Protein AF-A0A1C6K9A4-F1 (afdb_monomer_lite)

Structure (mmCIF, N/CA/C/O backbone):
data_AF-A0A1C6K9A4-F1
#
_entry.id   AF-A0A1C6K9A4-F1
#
loop_
_atom_site.group_PDB
_atom_site.id
_atom_site.type_symbol
_atom_site.label_atom_id
_atom_site.label_alt_id
_atom_site.label_comp_id
_atom_site.label_asym_id
_atom_site.label_entity_id
_atom_site.label_seq_id
_atom_site.pdbx_PDB_ins_code
_atom_site.Cartn_x
_atom_site.Cartn_y
_atom_site.Cartn_z
_atom_site.occupancy
_atom_site.B_iso_or_equiv
_atom_site.auth_seq_id
_atom_site.auth_comp_id
_atom_site.auth_asym_id
_atom_site.auth_atom_id
_atom_site.pdbx_PDB_model_num
ATOM 1 N N . MET A 1 1 ? 3.345 13.809 7.210 1.00 63.28 1 MET A N 1
ATOM 2 C CA . MET A 1 1 ? 2.294 12.817 6.875 1.00 63.28 1 MET A CA 1
ATOM 3 C C . MET A 1 1 ? 1.669 13.204 5.544 1.00 63.28 1 MET A C 1
ATOM 5 O O . MET A 1 1 ? 1.141 14.306 5.454 1.00 63.28 1 MET A O 1
ATOM 9 N N . ASN A 1 2 ? 1.765 12.355 4.515 1.00 78.88 2 ASN A N 1
ATOM 10 C CA . ASN A 1 2 ? 1.254 12.678 3.179 1.00 78.88 2 ASN A CA 1
ATOM 11 C C . ASN A 1 2 ? -0.250 12.353 3.078 1.00 78.88 2 ASN A C 1
ATOM 13 O O . ASN A 1 2 ? -0.635 11.261 2.667 1.00 78.88 2 ASN A O 1
ATOM 17 N N . LYS A 1 3 ? -1.102 13.289 3.523 1.00 82.25 3 LYS A N 1
ATOM 18 C CA . LYS A 1 3 ? -2.567 13.106 3.554 1.00 82.25 3 LYS A CA 1
ATOM 19 C C . LYS A 1 3 ? -3.173 12.887 2.165 1.00 82.25 3 LYS A C 1
ATOM 21 O O . LYS A 1 3 ? -4.132 12.136 2.049 1.00 82.25 3 LYS A O 1
ATOM 26 N N . GLN A 1 4 ? -2.612 13.511 1.128 1.00 87.44 4 GLN A N 1
ATOM 27 C CA . GLN A 1 4 ? -3.100 13.354 -0.245 1.00 87.44 4 GLN A CA 1
ATOM 28 C C . GLN A 1 4 ? -2.912 11.921 -0.746 1.00 87.44 4 GLN A C 1
ATOM 30 O O . GLN A 1 4 ? -3.855 11.332 -1.263 1.00 87.44 4 GLN A O 1
ATOM 35 N N . LEU A 1 5 ? -1.735 11.333 -0.507 1.00 89.88 5 LEU A N 1
ATOM 36 C CA . LEU A 1 5 ? -1.464 9.942 -0.870 1.00 89.88 5 LEU A CA 1
ATOM 37 C C . LEU A 1 5 ? -2.411 8.972 -0.155 1.00 89.88 5 LEU A C 1
ATOM 39 O O . LEU A 1 5 ? -2.963 8.074 -0.781 1.00 89.88 5 LEU A O 1
ATOM 43 N N . LEU A 1 6 ? -2.636 9.183 1.146 1.00 89.25 6 LEU A N 1
ATOM 44 C CA . LEU A 1 6 ? -3.552 8.350 1.922 1.00 89.25 6 LEU A CA 1
ATOM 45 C C . LEU A 1 6 ? -4.987 8.412 1.376 1.00 89.25 6 LEU A C 1
ATOM 47 O O . LEU A 1 6 ? -5.627 7.377 1.229 1.00 89.25 6 LEU A O 1
ATOM 51 N N . MET A 1 7 ? -5.472 9.605 1.027 1.00 90.50 7 MET A N 1
ATOM 52 C CA . MET A 1 7 ? -6.798 9.769 0.421 1.00 90.50 7 MET A CA 1
ATOM 53 C C . MET A 1 7 ? -6.887 9.116 -0.961 1.00 90.50 7 MET A C 1
ATOM 55 O O . MET A 1 7 ? -7.893 8.480 -1.262 1.00 90.50 7 MET A O 1
ATOM 59 N N . SER A 1 8 ? -5.839 9.210 -1.787 1.00 91.50 8 SER A N 1
ATOM 60 C CA . SER A 1 8 ? -5.776 8.482 -3.063 1.00 91.50 8 SER A CA 1
ATOM 61 C C . SER A 1 8 ? -5.869 6.970 -2.864 1.00 91.50 8 SER A C 1
ATOM 63 O O . SER A 1 8 ? -6.625 6.318 -3.580 1.00 91.50 8 SER A O 1
ATOM 65 N N . LEU A 1 9 ? -5.151 6.420 -1.880 1.00 91.38 9 LEU A N 1
ATOM 66 C CA . LEU A 1 9 ? -5.203 4.994 -1.547 1.00 91.38 9 LEU A CA 1
ATOM 67 C C . LEU A 1 9 ? -6.613 4.574 -1.107 1.00 91.38 9 LEU A C 1
ATOM 69 O O . LEU A 1 9 ? -7.139 3.602 -1.636 1.00 91.38 9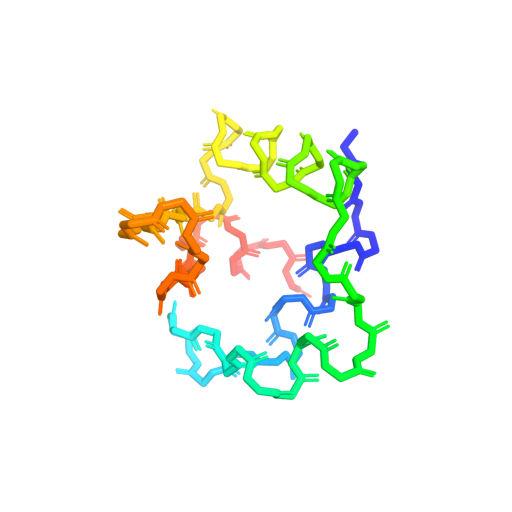 LEU A O 1
ATOM 73 N N . ILE A 1 10 ? -7.262 5.351 -0.230 1.00 90.44 10 ILE A N 1
ATOM 74 C CA . ILE A 1 10 ? -8.648 5.107 0.218 1.00 90.44 10 ILE A CA 1
ATOM 75 C C . ILE A 1 10 ? -9.647 5.203 -0.950 1.00 90.44 10 ILE A C 1
ATOM 77 O O . ILE A 1 10 ? -10.577 4.412 -1.045 1.00 90.44 10 ILE A O 1
ATOM 81 N N . ASN A 1 11 ? -9.469 6.150 -1.873 1.00 90.81 11 ASN A N 1
ATOM 82 C CA . ASN A 1 11 ? -10.346 6.301 -3.045 1.00 90.81 11 ASN A CA 1
ATOM 83 C C . ASN A 1 11 ? -10.129 5.213 -4.111 1.00 90.81 11 ASN A C 1
ATOM 85 O O . ASN A 1 11 ? -10.964 5.024 -5.005 1.00 90.81 11 ASN A O 1
ATOM 89 N N . CYS A 1 12 ? -8.989 4.529 -4.051 1.00 91.62 12 CYS A N 1
ATOM 90 C CA . CYS A 1 12 ? -8.678 3.384 -4.893 1.00 91.62 12 CYS A CA 1
ATOM 91 C C . CYS A 1 12 ? -8.944 2.051 -4.186 1.00 91.62 12 CYS A C 1
ATOM 93 O O . CYS A 1 12 ? -8.740 1.021 -4.822 1.00 91.62 12 CYS A O 1
ATOM 95 N N . SER A 1 13 ? -9.395 2.043 -2.927 1.00 89.12 13 SER A N 1
ATOM 96 C CA . SER A 1 13 ? -9.696 0.814 -2.195 1.00 89.12 13 SER A CA 1
ATOM 97 C C . SER A 1 13 ? -11.162 0.410 -2.286 1.00 89.12 13 SER A C 1
ATOM 99 O O . SER A 1 13 ? -12.054 1.251 -2.418 1.00 89.12 13 SER A O 1
ATOM 101 N N . ASP A 1 14 ? -11.401 -0.896 -2.199 1.00 84.25 14 ASP A N 1
ATOM 102 C CA . ASP A 1 14 ? -12.725 -1.479 -1.980 1.00 84.25 14 ASP A CA 1
ATOM 103 C C . ASP A 1 14 ? -12.781 -2.023 -0.547 1.00 84.25 14 ASP A C 1
ATOM 105 O O . ASP A 1 14 ? -12.504 -3.188 -0.265 1.00 84.25 14 ASP A O 1
ATOM 109 N N . GLY A 1 15 ? -12.992 -1.106 0.401 1.00 80.44 15 GLY A N 1
ATOM 110 C CA . GLY A 1 15 ? -12.839 -1.384 1.827 1.00 80.44 15 GLY A CA 1
ATOM 111 C C . GLY A 1 15 ? -11.368 -1.403 2.241 1.00 80.44 15 GLY A C 1
ATOM 112 O O . GLY A 1 15 ? -10.731 -0.346 2.303 1.00 80.44 15 GLY A O 1
ATOM 113 N N . GLU A 1 16 ? -10.847 -2.593 2.540 1.00 85.38 16 GLU A N 1
ATOM 114 C CA . GLU A 1 16 ? -9.506 -2.787 3.107 1.00 85.38 16 GLU A CA 1
ATOM 115 C C . GLU A 1 16 ? -8.421 -3.022 2.054 1.00 85.38 16 GLU A C 1
ATOM 117 O O . GLU A 1 16 ? -7.262 -2.791 2.358 1.00 85.38 16 GLU A O 1
ATOM 122 N N . SER A 1 17 ? -8.744 -3.412 0.818 1.00 89.38 17 SER A N 1
ATOM 123 C CA . SER A 1 17 ? -7.730 -3.676 -0.217 1.00 89.38 17 SER A CA 1
ATOM 124 C C . SER A 1 17 ? -7.720 -2.589 -1.290 1.00 89.38 17 SER A C 1
ATOM 126 O O . SER A 1 17 ? -8.776 -2.169 -1.772 1.00 89.38 17 SER A O 1
ATOM 128 N N . VAL A 1 18 ? -6.534 -2.099 -1.656 1.00 93.12 18 VAL A N 1
ATOM 129 C CA . VAL A 1 18 ? -6.338 -1.081 -2.697 1.00 93.12 18 VAL A CA 1
ATOM 130 C C . VAL A 1 18 ? -6.273 -1.741 -4.069 1.00 93.12 18 VAL A C 1
ATOM 132 O O . VAL A 1 18 ? -5.464 -2.632 -4.312 1.00 93.12 18 VAL A O 1
ATOM 135 N N . ASN A 1 19 ? -7.054 -1.232 -5.021 1.00 93.50 19 ASN A N 1
ATOM 136 C CA . ASN A 1 19 ? -6.919 -1.596 -6.424 1.00 93.50 19 ASN A CA 1
ATOM 137 C C . ASN A 1 19 ? -5.618 -1.008 -6.994 1.00 93.50 19 ASN A C 1
ATOM 139 O O . ASN A 1 19 ? -5.565 0.163 -7.387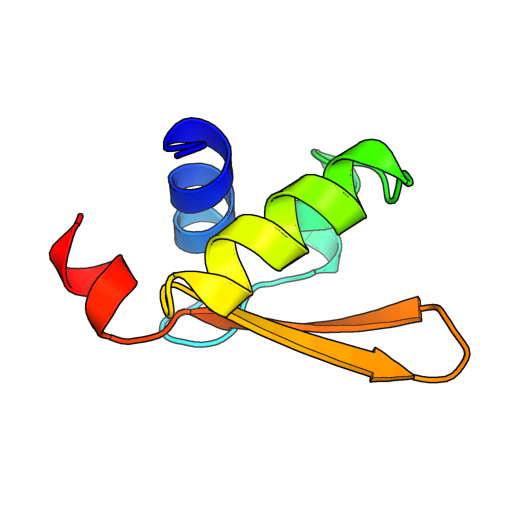 1.00 93.50 19 ASN A O 1
ATOM 143 N N . LEU A 1 20 ? -4.568 -1.829 -7.039 1.00 91.00 20 LEU A N 1
ATOM 144 C CA . LEU A 1 20 ? -3.242 -1.411 -7.486 1.00 91.00 20 LEU A CA 1
ATOM 145 C C . LEU A 1 20 ? -3.224 -0.927 -8.930 1.00 91.00 20 LEU A C 1
ATOM 147 O O . LEU A 1 20 ? -2.586 0.080 -9.206 1.00 91.00 20 LEU A O 1
ATOM 151 N N . SER A 1 21 ? -3.954 -1.565 -9.846 1.00 90.12 21 SER A N 1
ATOM 152 C CA . SER A 1 21 ? -3.980 -1.131 -11.249 1.00 90.12 21 SER A CA 1
ATOM 153 C C . SER A 1 21 ? -4.519 0.295 -11.393 1.00 90.12 21 SER A C 1
ATOM 155 O O . SER A 1 21 ? -3.957 1.103 -12.132 1.00 90.12 21 SER A O 1
ATOM 157 N N . LYS A 1 22 ? -5.579 0.638 -10.651 1.00 91.75 22 LYS A N 1
ATOM 158 C CA . LYS A 1 22 ? -6.154 1.992 -10.624 1.00 91.75 22 LYS A CA 1
ATOM 159 C C . LYS A 1 22 ? -5.252 2.989 -9.892 1.00 91.75 22 LYS A C 1
ATOM 161 O O . LYS A 1 22 ? -5.171 4.156 -10.271 1.00 91.75 22 LYS A O 1
ATOM 166 N N . PHE A 1 23 ? -4.587 2.544 -8.833 1.00 93.06 23 PHE A N 1
ATOM 167 C CA . PHE A 1 23 ? -3.688 3.391 -8.064 1.00 93.06 23 PHE A CA 1
ATOM 168 C C . PHE A 1 23 ? -2.411 3.717 -8.850 1.00 93.06 23 PHE A C 1
ATOM 170 O O . PHE A 1 23 ? -2.084 4.888 -9.028 1.00 93.06 23 PHE A O 1
ATOM 177 N N . LEU A 1 24 ? -1.741 2.701 -9.394 1.00 90.88 24 LEU A N 1
ATOM 178 C CA . LEU A 1 24 ? -0.486 2.830 -10.130 1.00 90.88 24 LEU A CA 1
ATOM 179 C C . LEU A 1 24 ? -0.651 3.536 -11.481 1.00 90.88 24 LEU A C 1
ATOM 181 O O . LEU A 1 24 ? 0.292 4.167 -11.952 1.00 90.88 24 LEU A O 1
ATOM 185 N N . SER A 1 25 ? -1.852 3.523 -12.077 1.00 91.38 25 SER A N 1
ATOM 186 C CA . SER A 1 25 ? -2.126 4.325 -13.278 1.00 91.38 25 SER A CA 1
ATOM 187 C C . SER A 1 25 ? -2.059 5.836 -13.021 1.00 91.38 25 SER A C 1
ATOM 189 O O . SER A 1 25 ? -1.766 6.602 -13.936 1.00 91.38 25 SER A O 1
ATOM 191 N N . SER A 1 26 ? -2.316 6.268 -11.783 1.00 88.44 26 SER A N 1
ATOM 192 C CA . SER A 1 26 ? -2.263 7.675 -11.362 1.00 88.44 26 SER A CA 1
ATOM 193 C C . SER A 1 26 ? -1.026 8.01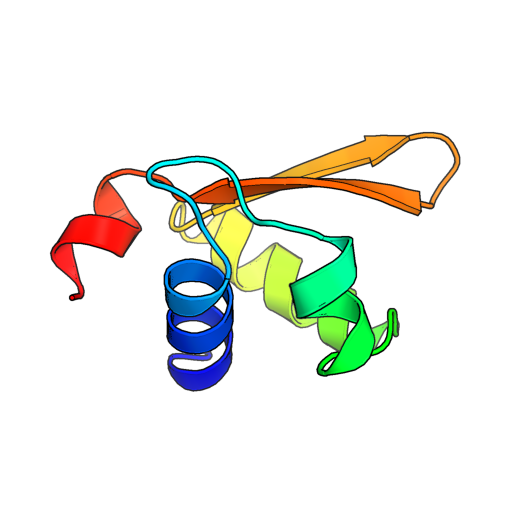0 -10.523 1.00 88.44 26 SER A C 1
ATOM 195 O O . SER A 1 26 ? -0.631 9.173 -10.453 1.00 88.44 26 SER A O 1
ATOM 197 N N . HIS A 1 27 ? -0.397 7.002 -9.917 1.00 89.56 27 HIS A N 1
ATOM 198 C CA . HIS A 1 27 ? 0.786 7.120 -9.069 1.00 89.56 27 HIS A CA 1
ATOM 199 C C . HIS A 1 27 ? 1.831 6.090 -9.524 1.00 89.56 27 HIS A C 1
ATOM 201 O O . HIS A 1 27 ? 1.849 4.978 -9.000 1.00 89.56 27 HIS A O 1
ATOM 207 N N . PRO A 1 28 ? 2.699 6.437 -10.490 1.00 89.12 28 PRO A N 1
ATOM 208 C CA . PRO A 1 28 ? 3.702 5.513 -11.006 1.00 89.12 28 PRO A CA 1
ATOM 209 C C . PRO A 1 28 ? 4.608 4.981 -9.897 1.00 89.12 28 PRO A C 1
ATOM 211 O O . PRO A 1 28 ? 5.024 5.741 -9.011 1.00 89.12 28 PRO A O 1
ATOM 214 N N . ASP A 1 29 ? 4.952 3.695 -9.976 1.00 90.06 29 ASP A N 1
ATOM 215 C CA . ASP A 1 29 ? 5.884 3.092 -9.032 1.00 90.06 29 ASP A CA 1
ATOM 216 C C . ASP A 1 29 ? 7.273 3.724 -9.183 1.00 90.06 29 ASP A C 1
ATOM 218 O O . ASP A 1 29 ? 7.965 3.576 -10.189 1.00 90.06 29 ASP A O 1
ATOM 222 N N . THR A 1 30 ? 7.647 4.511 -8.180 1.00 91.50 30 THR A N 1
ATOM 223 C CA . THR A 1 30 ? 8.896 5.262 -8.128 1.00 91.50 30 THR A CA 1
ATOM 224 C C . THR A 1 30 ? 9.504 5.128 -6.735 1.00 91.50 30 THR A C 1
ATOM 226 O O . THR A 1 30 ? 8.770 4.978 -5.751 1.00 91.50 30 THR A O 1
ATOM 229 N N . PRO A 1 31 ? 10.833 5.282 -6.585 1.00 91.19 31 PRO A N 1
ATOM 230 C CA . PRO A 1 31 ? 11.477 5.264 -5.270 1.00 91.19 31 PRO A CA 1
ATOM 231 C C . PRO A 1 31 ? 10.863 6.269 -4.282 1.00 91.19 31 PRO A C 1
ATOM 233 O O . PRO A 1 31 ? 10.767 6.005 -3.080 1.00 91.19 31 PRO A O 1
ATOM 236 N N . THR A 1 32 ? 10.397 7.415 -4.788 1.00 91.81 32 THR A N 1
ATOM 237 C CA . THR A 1 32 ? 9.694 8.428 -3.996 1.00 91.81 32 THR A CA 1
ATOM 238 C C . THR A 1 32 ? 8.343 7.920 -3.500 1.00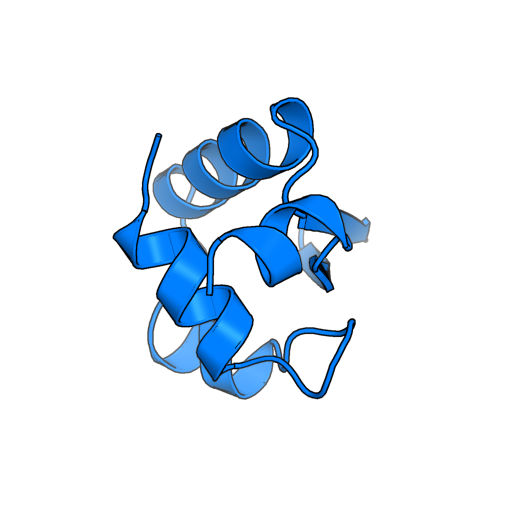 91.81 32 THR A C 1
ATOM 240 O O . THR A 1 32 ? 8.063 8.056 -2.308 1.00 91.81 32 THR A O 1
ATOM 243 N N . LEU A 1 33 ? 7.530 7.300 -4.363 1.00 91.50 33 LEU A N 1
ATOM 244 C CA . LEU A 1 33 ? 6.255 6.700 -3.964 1.00 91.50 33 LEU A CA 1
ATOM 245 C C . LEU A 1 33 ? 6.469 5.609 -2.911 1.00 91.50 33 LEU A C 1
ATOM 247 O O . LEU A 1 33 ? 5.846 5.662 -1.852 1.00 91.50 33 LEU A O 1
ATOM 251 N N . ARG A 1 34 ? 7.405 4.681 -3.146 1.00 91.88 34 ARG A N 1
ATOM 252 C CA . ARG A 1 34 ? 7.746 3.610 -2.192 1.00 91.88 34 ARG A CA 1
ATOM 253 C C . ARG A 1 34 ? 8.171 4.167 -0.834 1.00 91.88 34 ARG A C 1
ATOM 255 O O . ARG A 1 34 ? 7.712 3.696 0.204 1.00 91.88 34 ARG A O 1
ATOM 262 N N . SER A 1 35 ? 8.970 5.235 -0.826 1.00 92.81 35 SER A N 1
ATOM 263 C CA . SER A 1 35 ? 9.362 5.927 0.409 1.00 92.81 35 SER A CA 1
ATOM 264 C C . SER A 1 35 ? 8.159 6.534 1.141 1.00 92.81 35 SER A C 1
ATOM 266 O O . SER A 1 35 ? 8.064 6.447 2.364 1.00 92.81 35 SER A O 1
ATOM 268 N N . GLN A 1 36 ? 7.206 7.123 0.416 1.00 92.31 36 GLN A N 1
ATOM 269 C CA . GLN A 1 36 ? 5.992 7.686 1.013 1.00 92.31 36 GLN A CA 1
ATOM 270 C C . GLN A 1 36 ? 5.038 6.605 1.540 1.00 92.31 36 GLN A C 1
ATOM 272 O O . GLN A 1 36 ? 4.471 6.771 2.623 1.00 92.31 36 GLN A O 1
ATOM 277 N N . LEU A 1 37 ? 4.892 5.492 0.817 1.00 92.75 37 LEU A N 1
ATOM 278 C CA . LEU A 1 37 ? 4.134 4.321 1.260 1.00 92.75 37 LEU A CA 1
ATOM 279 C C . LEU A 1 37 ? 4.741 3.721 2.530 1.00 92.75 37 LEU A C 1
ATOM 281 O O . LEU A 1 37 ? 4.009 3.431 3.474 1.00 92.75 37 LEU A O 1
ATOM 285 N N . LYS A 1 38 ? 6.075 3.634 2.609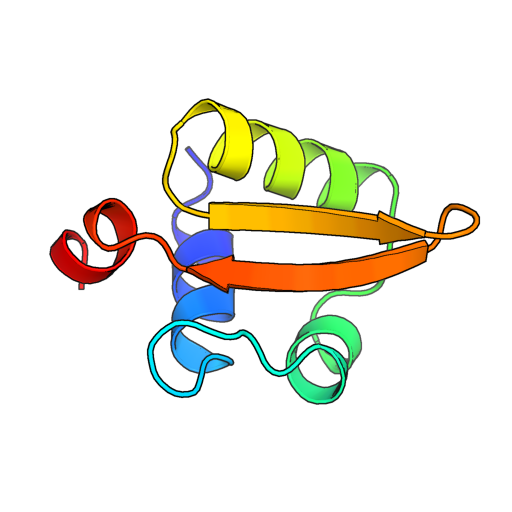 1.00 92.50 38 LYS A N 1
ATOM 286 C CA . LYS A 1 38 ? 6.785 3.189 3.815 1.00 92.50 38 LYS A CA 1
ATOM 287 C C . LYS A 1 38 ? 6.435 4.047 5.032 1.00 92.50 38 LYS A C 1
ATOM 289 O O . LYS A 1 38 ? 6.075 3.498 6.067 1.00 92.50 38 LYS A O 1
ATOM 294 N N . VAL A 1 39 ? 6.431 5.375 4.896 1.00 93.44 39 VAL A N 1
ATOM 295 C CA . VAL A 1 39 ? 6.039 6.290 5.988 1.00 93.44 39 VAL A CA 1
ATOM 296 C C . VAL A 1 39 ? 4.590 6.058 6.439 1.00 93.44 39 VAL A C 1
ATOM 298 O O . VAL A 1 39 ? 4.296 6.096 7.634 1.00 93.44 39 VAL A O 1
ATOM 301 N N . LEU A 1 40 ? 3.661 5.816 5.506 1.00 91.56 40 LEU A N 1
ATOM 302 C CA . LEU A 1 40 ? 2.264 5.507 5.843 1.00 91.56 40 LEU A CA 1
ATOM 303 C C . LEU A 1 40 ? 2.121 4.134 6.517 1.00 91.56 40 LEU A C 1
ATOM 305 O O . LEU A 1 40 ? 1.320 3.991 7.445 1.00 91.56 40 LEU A O 1
ATOM 309 N N . SER A 1 41 ? 2.915 3.157 6.080 1.00 92.44 41 SER A N 1
ATOM 310 C CA . SER A 1 41 ? 2.972 1.817 6.660 1.00 92.44 41 SER A CA 1
ATOM 311 C C . SER A 1 41 ? 3.517 1.847 8.089 1.00 92.44 41 SER A C 1
ATOM 313 O O . SER A 1 41 ? 2.893 1.312 9.002 1.00 92.44 41 SER A O 1
ATOM 315 N N . GLU A 1 42 ? 4.628 2.548 8.326 1.00 92.75 42 GLU A N 1
ATOM 316 C CA . GLU A 1 42 ? 5.214 2.744 9.662 1.00 92.75 42 GLU A CA 1
ATOM 317 C C . GLU A 1 42 ? 4.245 3.464 10.612 1.00 92.75 42 GLU A C 1
ATOM 319 O O . GLU A 1 42 ? 4.136 3.128 11.792 1.00 92.75 42 GLU A O 1
ATOM 324 N N . ALA A 1 43 ? 3.466 4.412 10.087 1.00 90.00 43 ALA A N 1
ATOM 325 C CA . ALA A 1 43 ? 2.421 5.103 10.837 1.00 90.00 43 ALA A CA 1
ATOM 326 C C . ALA A 1 43 ? 1.146 4.259 11.074 1.00 90.00 43 ALA A C 1
ATOM 328 O O . ALA A 1 43 ? 0.215 4.729 11.749 1.00 90.00 43 ALA A O 1
ATOM 329 N N . LYS A 1 44 ? 1.118 3.010 10.584 1.00 90.50 44 LYS A N 1
ATOM 330 C CA . LYS A 1 44 ? 0.019 2.034 10.685 1.00 90.50 44 LYS A CA 1
ATOM 331 C C . LYS A 1 44 ? -1.273 2.467 9.988 1.00 90.50 44 LYS A C 1
ATOM 333 O O . LYS A 1 44 ? -2.363 2.125 10.440 1.00 90.50 44 LYS A O 1
ATOM 338 N N . TYR A 1 45 ? -1.166 3.255 8.920 1.00 91.12 45 TYR A N 1
ATOM 339 C CA . TYR A 1 45 ? -2.318 3.630 8.092 1.00 91.12 45 TYR A CA 1
ATOM 340 C C . TYR A 1 45 ? -2.589 2.612 6.991 1.00 91.12 45 TYR A C 1
ATOM 342 O O . TYR A 1 45 ? -3.743 2.366 6.660 1.00 91.12 45 TYR A O 1
ATOM 350 N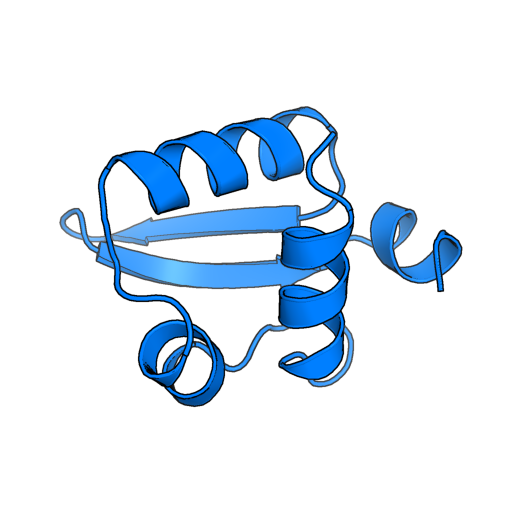 N . ILE A 1 46 ? -1.534 2.007 6.460 1.00 93.94 46 ILE A N 1
ATOM 351 C CA . ILE A 1 46 ? -1.612 0.982 5.424 1.00 93.94 46 ILE A CA 1
ATOM 352 C C . ILE A 1 46 ? -0.666 -0.168 5.761 1.00 93.94 46 ILE A C 1
ATOM 354 O O . ILE A 1 46 ? 0.165 -0.038 6.660 1.00 93.94 46 ILE A O 1
ATOM 358 N N . THR A 1 47 ? -0.785 -1.258 5.026 1.00 93.75 47 THR A N 1
ATOM 359 C CA . THR A 1 47 ? 0.174 -2.358 4.970 1.00 93.75 47 THR A CA 1
ATOM 360 C C . THR A 1 47 ? 0.543 -2.540 3.506 1.00 93.75 47 THR A C 1
ATOM 362 O O . THR A 1 47 ? -0.336 -2.470 2.653 1.00 93.75 47 THR A O 1
ATOM 365 N N . VAL A 1 48 ? 1.825 -2.729 3.204 1.00 92.81 48 VAL A N 1
ATOM 366 C CA . VAL A 1 48 ? 2.293 -2.954 1.831 1.00 92.81 48 VAL A CA 1
ATOM 367 C C . VAL A 1 48 ? 2.996 -4.299 1.775 1.00 92.81 48 VAL A C 1
ATOM 369 O O . VAL A 1 48 ? 3.904 -4.541 2.573 1.00 92.81 48 VAL A O 1
ATOM 372 N N . LEU A 1 49 ? 2.567 -5.155 0.853 1.00 92.12 49 LEU A N 1
ATOM 373 C CA . LEU A 1 49 ? 3.188 -6.438 0.565 1.00 92.12 49 LEU A CA 1
ATOM 374 C C . LEU A 1 49 ? 4.035 -6.300 -0.700 1.00 92.12 49 LEU A C 1
ATOM 376 O O . LEU A 1 49 ? 3.562 -5.796 -1.721 1.00 92.12 49 LEU A O 1
ATOM 380 N N . TYR A 1 50 ? 5.290 -6.726 -0.599 1.00 89.44 50 TYR A N 1
ATOM 381 C CA . TYR A 1 50 ? 6.235 -6.731 -1.708 1.00 89.44 50 TYR A CA 1
ATOM 382 C C . TYR A 1 50 ? 6.607 -8.172 -2.053 1.00 89.44 50 TYR A C 1
ATOM 384 O O . TYR A 1 50 ? 6.827 -8.975 -1.144 1.00 89.44 50 TYR A O 1
ATOM 392 N N . SER A 1 51 ? 6.722 -8.463 -3.343 1.00 90.00 51 SER A N 1
ATOM 393 C CA . SER A 1 51 ? 7.145 -9.755 -3.890 1.00 90.00 51 SER A CA 1
ATOM 394 C C . SER A 1 51 ? 8.003 -9.493 -5.117 1.00 90.00 51 SER A C 1
ATOM 396 O O . SER A 1 51 ? 7.645 -8.642 -5.924 1.00 90.00 51 SER A O 1
ATOM 398 N N . ASP A 1 52 ? 9.158 -10.152 -5.216 1.00 86.69 52 ASP A N 1
ATOM 399 C CA . ASP A 1 52 ? 10.123 -9.963 -6.311 1.00 86.69 52 ASP A CA 1
ATOM 400 C C . ASP A 1 52 ? 10.408 -8.483 -6.653 1.00 86.69 52 ASP A C 1
ATOM 402 O O . ASP A 1 52 ? 10.487 -8.090 -7.810 1.00 86.69 52 ASP A O 1
ATOM 406 N N . ASP A 1 53 ? 10.563 -7.652 -5.615 1.00 83.38 53 ASP A N 1
ATOM 407 C CA . ASP A 1 53 ? 10.762 -6.197 -5.693 1.00 83.38 53 ASP A CA 1
ATOM 408 C C . ASP A 1 53 ? 9.585 -5.376 -6.253 1.00 83.38 53 ASP A C 1
ATOM 410 O O . ASP A 1 53 ? 9.708 -4.151 -6.347 1.00 83.38 53 ASP A O 1
ATOM 414 N N . ASP A 1 54 ? 8.428 -5.979 -6.513 1.00 86.19 54 ASP A N 1
ATOM 415 C CA . ASP A 1 54 ? 7.201 -5.311 -6.949 1.00 86.19 54 ASP A CA 1
ATOM 416 C C . ASP A 1 54 ? 6.172 -5.175 -5.816 1.00 86.19 54 ASP A C 1
ATOM 418 O O . ASP A 1 54 ? 6.169 -5.920 -4.834 1.00 86.19 54 ASP A O 1
ATOM 422 N N . ILE A 1 55 ? 5.296 -4.171 -5.930 1.00 89.88 55 ILE A N 1
ATOM 423 C CA . ILE A 1 55 ? 4.162 -3.993 -5.013 1.00 89.88 55 ILE A CA 1
ATOM 424 C C . ILE A 1 55 ? 3.063 -4.974 -5.428 1.00 89.88 55 ILE A C 1
ATOM 426 O O . ILE A 1 55 ? 2.392 -4.753 -6.435 1.00 89.88 55 ILE A O 1
ATOM 430 N N . GLU A 1 56 ? 2.849 -6.019 -4.633 1.00 90.69 56 GLU A N 1
ATOM 431 C CA . GLU A 1 56 ? 1.779 -6.996 -4.870 1.00 90.69 56 GLU A CA 1
ATOM 432 C C . GLU A 1 56 ? 0.461 -6.597 -4.220 1.00 90.69 56 GLU A C 1
ATOM 434 O O . GLU A 1 56 ? -0.608 -6.840 -4.779 1.00 90.69 56 GLU A O 1
ATOM 439 N N . GLU A 1 57 ? 0.522 -5.967 -3.047 1.00 92.12 57 GLU A N 1
ATOM 440 C CA . GLU A 1 57 ? -0.682 -5.584 -2.323 1.00 92.12 57 GLU A CA 1
ATOM 441 C C . GLU A 1 57 ? -0.467 -4.317 -1.499 1.00 92.12 57 GLU A C 1
ATOM 443 O O . GLU A 1 57 ? 0.579 -4.110 -0.880 1.00 92.12 57 GLU A O 1
ATOM 448 N N . ILE A 1 58 ? -1.498 -3.474 -1.448 1.00 93.88 58 ILE A N 1
ATOM 449 C CA . ILE A 1 58 ? -1.613 -2.432 -0.432 1.00 93.88 58 ILE A CA 1
ATOM 450 C C . ILE A 1 58 ? -2.964 -2.600 0.258 1.00 93.88 58 ILE A C 1
ATOM 452 O O . ILE A 1 58 ? -4.006 -2.525 -0.389 1.00 93.88 58 ILE A O 1
ATOM 456 N N . ALA A 1 59 ? -2.944 -2.764 1.577 1.00 93.31 59 ALA A N 1
ATOM 457 C CA . ALA A 1 59 ? -4.138 -2.817 2.407 1.00 93.31 59 ALA A CA 1
ATOM 458 C C . ALA A 1 59 ? -4.276 -1.546 3.258 1.00 93.31 59 ALA A C 1
ATOM 460 O O . ALA A 1 59 ? -3.299 -1.037 3.809 1.00 93.31 59 ALA A O 1
ATOM 461 N N . ILE A 1 60 ? -5.490 -1.020 3.382 1.00 92.19 60 ILE A N 1
ATOM 462 C CA . ILE A 1 60 ? -5.859 0.094 4.252 1.00 92.19 60 ILE A CA 1
ATOM 463 C C . ILE A 1 60 ? -6.168 -0.454 5.643 1.00 92.19 60 ILE A C 1
ATOM 465 O O . ILE A 1 60 ? -7.074 -1.262 5.817 1.00 92.19 60 ILE A O 1
ATOM 469 N N . ASN A 1 61 ? -5.462 0.035 6.661 1.00 89.88 61 ASN A N 1
ATOM 470 C CA . ASN A 1 61 ? -5.780 -0.301 8.044 1.00 89.88 61 ASN A CA 1
ATOM 471 C C . ASN A 1 61 ? -6.966 0.533 8.550 1.00 89.88 61 ASN A C 1
ATOM 473 O O . ASN A 1 61 ? -7.140 1.697 8.182 1.00 89.88 61 ASN A O 1
ATOM 477 N N . SER A 1 62 ? -7.722 -0.006 9.506 1.00 80.44 62 SER A N 1
ATOM 478 C CA . SER A 1 62 ? -8.857 0.675 10.158 1.00 80.44 62 SER A CA 1
ATOM 479 C C . SER A 1 62 ? -8.517 2.068 10.713 1.00 80.44 62 SER A C 1
ATOM 481 O O . SER A 1 62 ? -9.341 2.982 10.691 1.00 80.44 62 SER A O 1
ATOM 483 N N . LYS A 1 63 ? -7.264 2.285 11.132 1.00 78.06 63 LYS A N 1
ATOM 484 C CA . LYS A 1 63 ? -6.752 3.596 11.561 1.00 78.06 63 LYS A CA 1
ATOM 485 C C . LYS A 1 63 ? -6.826 4.665 10.461 1.00 78.06 63 LYS A C 1
ATOM 487 O O . LYS A 1 63 ? -7.052 5.831 10.775 1.00 78.06 63 LYS A O 1
ATOM 492 N N . ALA A 1 64 ? -6.621 4.291 9.200 1.00 75.19 64 ALA A N 1
ATOM 493 C CA . ALA A 1 64 ? -6.770 5.189 8.058 1.00 75.19 64 ALA A CA 1
ATOM 494 C C . ALA A 1 64 ? -8.236 5.445 7.705 1.00 75.19 64 ALA A C 1
ATOM 496 O O . ALA A 1 64 ? -8.573 6.567 7.341 1.00 75.19 64 ALA A O 1
ATOM 497 N N . LEU A 1 65 ? -9.112 4.452 7.873 1.00 69.00 65 LEU A N 1
ATOM 498 C CA . LEU A 1 65 ? -10.552 4.615 7.643 1.00 69.00 65 LEU A CA 1
ATOM 499 C C . LEU A 1 65 ? -11.182 5.620 8.619 1.00 69.00 65 LEU A C 1
ATOM 501 O O . LEU A 1 65 ? -12.059 6.379 8.228 1.00 69.00 65 LEU A O 1
ATOM 505 N N . ASN A 1 66 ? -10.661 5.711 9.845 1.00 70.62 66 ASN A N 1
ATOM 506 C CA . ASN A 1 66 ? -11.069 6.718 10.833 1.00 70.62 66 ASN A CA 1
ATOM 507 C C . ASN A 1 66 ? -10.597 8.155 10.511 1.00 70.62 66 ASN A C 1
ATOM 509 O O . ASN A 1 66 ? -10.853 9.067 11.293 1.00 70.62 66 ASN A O 1
ATOM 513 N N . GLN A 1 67 ? -9.845 8.365 9.423 1.00 64.81 67 GLN A N 1
ATOM 514 C CA . GLN A 1 67 ? -9.418 9.693 8.945 1.00 64.81 67 GLN A CA 1
ATOM 515 C C . GLN A 1 67 ? -10.278 10.210 7.777 1.00 64.81 67 GLN A C 1
ATOM 517 O O . GLN A 1 67 ? -9.962 11.268 7.227 1.00 64.81 67 GLN A O 1
ATOM 522 N N . ARG A 1 68 ? -11.294 9.440 7.373 1.00 56.03 68 ARG A N 1
ATOM 523 C CA . ARG A 1 68 ? -12.261 9.769 6.323 1.00 56.03 68 ARG A CA 1
ATOM 524 C C . ARG A 1 68 ? -13.348 10.694 6.864 1.00 56.03 68 ARG A C 1
ATOM 526 O O . ARG A 1 68 ? -13.746 11.596 6.097 1.00 56.03 68 ARG A O 1
#

Foldseek 3Di:
DPVVLLVLQVVQDPAFWGPCVSSCVVVPDDPVVVVVLVVCVVVVQWPFDDDPNDTPTITGDPVSVVVD

Radius of gyration: 10.73 Å; chains: 1; bounding box: 24×23×25 Å

Sequence (68 aa):
MNKQLLMSLINCSDGESVNLSKFLSSHPDTPTLRSQLKVLSEAKYITVLYSDDDIEEIAINSKALNQR

pLDDT: mean 87.83, std 7.72, range [56.03, 93.94]

Secondary structure (DSSP, 8-state):
--HHHHHHHHHTEETTEE-HHHHHHHS---HHHHHHHHHHHHTTSEEEEEETTEEEEEEE-HHHHTT-